Protein AF-A0A538BXH5-F1 (afdb_monomer_lite)

Structure (mmCIF, N/CA/C/O backbone):
data_AF-A0A538BXH5-F1
#
_entry.id   AF-A0A538BXH5-F1
#
loop_
_atom_site.group_PDB
_atom_site.id
_atom_site.type_symbol
_atom_site.label_atom_id
_atom_site.label_alt_id
_atom_site.label_comp_id
_atom_site.label_asym_id
_atom_site.label_entity_id
_atom_site.label_seq_id
_atom_site.pdbx_PDB_ins_code
_atom_site.Cartn_x
_atom_site.Cartn_y
_atom_site.Cartn_z
_atom_site.occupancy
_atom_site.B_iso_or_equiv
_atom_site.auth_seq_id
_atom_site.auth_comp_id
_atom_site.auth_asym_id
_atom_site.auth_atom_id
_atom_site.pdbx_PDB_model_num
ATOM 1 N N . MET A 1 1 ? 8.606 27.735 -24.042 1.00 46.09 1 MET A N 1
ATOM 2 C CA . MET A 1 1 ? 8.488 26.485 -24.813 1.00 46.09 1 MET A CA 1
ATOM 3 C C . MET A 1 1 ? 8.551 25.375 -23.782 1.00 46.09 1 MET A C 1
ATOM 5 O O . MET A 1 1 ? 9.593 25.208 -23.166 1.00 46.09 1 MET A O 1
ATOM 9 N N . ASP A 1 2 ? 7.369 24.834 -23.499 1.00 51.69 2 ASP A N 1
ATOM 10 C CA . ASP A 1 2 ? 6.985 23.741 -22.596 1.00 51.69 2 ASP A CA 1
ATOM 11 C C . ASP A 1 2 ? 7.629 23.622 -21.208 1.00 51.69 2 ASP A C 1
ATOM 13 O O . ASP A 1 2 ? 8.502 22.800 -20.942 1.00 51.69 2 ASP A O 1
ATOM 17 N N . GLU A 1 3 ? 7.060 24.392 -20.280 1.00 61.78 3 GLU A N 1
ATOM 18 C CA . GLU A 1 3 ? 7.001 24.081 -18.852 1.00 61.78 3 GLU A CA 1
ATOM 19 C C . GLU A 1 3 ? 6.010 22.918 -18.640 1.00 61.78 3 GLU A C 1
ATOM 21 O O . GLU A 1 3 ? 4.876 23.101 -18.199 1.00 61.78 3 GLU A O 1
ATOM 26 N N . LEU A 1 4 ? 6.408 21.698 -19.014 1.00 60.34 4 LEU A N 1
ATOM 27 C CA . LEU A 1 4 ? 5.678 20.495 -18.615 1.00 60.34 4 LEU A CA 1
ATOM 28 C C . LEU A 1 4 ? 5.950 20.256 -17.131 1.00 60.34 4 LEU A C 1
ATOM 30 O O . LEU A 1 4 ? 6.873 19.539 -16.749 1.00 60.34 4 LEU A O 1
ATOM 34 N N . HIS A 1 5 ? 5.130 20.908 -16.309 1.00 56.78 5 HIS A N 1
ATOM 35 C CA . HIS A 1 5 ? 4.797 20.525 -14.943 1.00 56.78 5 HIS A CA 1
ATOM 36 C C . HIS A 1 5 ? 4.862 18.992 -14.855 1.00 56.78 5 HIS A C 1
ATOM 38 O O . HIS A 1 5 ? 4.058 18.301 -15.485 1.00 56.78 5 HIS A O 1
ATOM 44 N N . THR A 1 6 ? 5.860 18.444 -14.161 1.00 60.22 6 THR A N 1
ATOM 45 C CA . THR A 1 6 ? 5.963 17.003 -13.914 1.00 60.22 6 THR A CA 1
ATOM 46 C C . THR A 1 6 ? 4.793 16.626 -13.023 1.00 60.22 6 THR A C 1
ATOM 48 O O . THR A 1 6 ? 4.896 16.695 -11.802 1.00 60.22 6 THR A O 1
ATOM 51 N N . LEU A 1 7 ? 3.646 16.339 -13.638 1.00 58.19 7 LEU A N 1
ATOM 52 C CA . LEU A 1 7 ? 2.450 15.886 -12.952 1.00 58.19 7 LEU A CA 1
ATOM 53 C C . LEU A 1 7 ? 2.868 14.727 -12.046 1.00 58.19 7 LEU A C 1
ATOM 55 O O . LEU A 1 7 ? 3.413 13.737 -12.535 1.00 58.19 7 LEU A O 1
ATOM 59 N N . ASP A 1 8 ? 2.657 14.891 -10.741 1.00 60.56 8 ASP A N 1
ATOM 60 C CA . ASP A 1 8 ? 2.894 13.881 -9.710 1.00 60.56 8 ASP A CA 1
ATOM 61 C C . ASP A 1 8 ? 2.009 12.661 -10.013 1.00 60.56 8 ASP A C 1
ATOM 63 O O . ASP A 1 8 ? 0.860 12.551 -9.578 1.00 60.56 8 ASP A O 1
ATOM 67 N N . TYR A 1 9 ? 2.503 11.769 -10.871 1.00 62.16 9 TYR A N 1
ATOM 68 C CA . TYR A 1 9 ? 1.747 10.615 -11.320 1.00 62.16 9 TYR A CA 1
ATOM 69 C C . TYR A 1 9 ? 1.859 9.522 -10.262 1.00 62.16 9 TYR A C 1
ATOM 71 O O . TYR A 1 9 ? 2.914 8.913 -10.074 1.00 62.16 9 TYR A O 1
ATOM 79 N N . VAL A 1 10 ? 0.759 9.261 -9.559 1.00 65.19 10 VAL A N 1
ATOM 80 C CA . VAL A 1 10 ? 0.680 8.122 -8.645 1.00 65.19 10 VAL A CA 1
ATOM 81 C C . VAL A 1 10 ? 0.408 6.875 -9.478 1.00 65.19 10 VAL A C 1
ATOM 83 O O . VAL A 1 10 ? -0.687 6.675 -9.998 1.00 65.19 10 VAL A O 1
ATOM 86 N N . GLU A 1 11 ? 1.426 6.031 -9.625 1.00 73.75 11 GLU A N 1
ATOM 87 C CA . GLU A 1 11 ? 1.274 4.715 -10.240 1.00 73.75 11 GLU A CA 1
ATOM 88 C C . GLU A 1 11 ? 0.390 3.831 -9.341 1.00 73.75 11 GLU A C 1
ATOM 90 O O . GLU A 1 11 ? 0.791 3.438 -8.239 1.00 73.75 11 GLU A O 1
ATOM 95 N N . PHE A 1 12 ? -0.818 3.523 -9.818 1.00 81.56 12 PHE A N 1
ATOM 96 C CA . PHE A 1 12 ? -1.698 2.537 -9.199 1.00 81.56 12 PHE A CA 1
ATOM 97 C C . PHE A 1 12 ? -1.424 1.158 -9.789 1.00 81.56 12 PHE A C 1
ATOM 99 O O . PHE A 1 12 ? -1.472 0.964 -11.004 1.00 81.56 12 PHE A O 1
ATOM 106 N N . LEU A 1 13 ? -1.174 0.186 -8.919 1.00 90.69 13 LEU A N 1
ATOM 107 C CA . LEU A 1 13 ? -0.910 -1.193 -9.301 1.00 90.69 13 LEU A CA 1
ATOM 108 C C . LEU A 1 13 ? -2.082 -2.086 -8.912 1.00 90.69 13 LEU A C 1
ATOM 110 O O . LEU A 1 13 ? -2.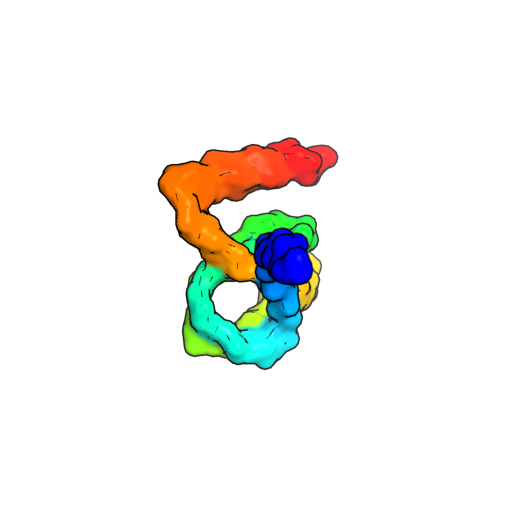747 -1.863 -7.897 1.00 90.69 13 LEU A O 1
ATOM 114 N N . ARG A 1 14 ? -2.328 -3.122 -9.715 1.00 94.06 14 ARG A N 1
ATOM 115 C CA . ARG A 1 14 ? -3.376 -4.105 -9.440 1.00 94.06 14 ARG A CA 1
ATOM 116 C C . ARG A 1 14 ? -2.798 -5.382 -8.843 1.00 94.06 14 ARG A C 1
ATOM 118 O O . ARG A 1 14 ? -1.630 -5.710 -9.038 1.00 94.06 14 ARG A O 1
ATOM 125 N N . ALA A 1 15 ? -3.640 -6.127 -8.137 1.00 96.12 15 ALA A N 1
ATOM 126 C CA . ALA A 1 15 ? -3.342 -7.498 -7.758 1.00 96.12 15 ALA A CA 1
ATOM 127 C C . ALA A 1 15 ? -2.925 -8.315 -8.998 1.00 96.12 15 ALA A C 1
ATOM 129 O O . ALA A 1 15 ? -3.479 -8.139 -10.084 1.00 96.12 15 ALA A O 1
ATOM 130 N N . GLY A 1 16 ? -1.916 -9.169 -8.833 1.00 95.88 16 GLY A N 1
ATOM 131 C CA . GLY A 1 16 ? -1.234 -9.894 -9.906 1.00 95.88 16 GLY A CA 1
ATOM 132 C C . GLY A 1 16 ? -0.063 -9.134 -10.539 1.00 95.88 16 GLY A C 1
ATOM 133 O O . GLY A 1 16 ? 0.792 -9.757 -11.160 1.00 95.88 16 GLY A O 1
ATOM 134 N N . SER A 1 17 ? 0.053 -7.810 -10.367 1.00 94.00 17 SER A N 1
ATOM 135 C CA . SER A 1 17 ? 1.221 -7.075 -10.867 1.00 94.00 17 SER A CA 1
ATOM 136 C C . SER A 1 17 ? 2.462 -7.395 -10.031 1.00 94.00 17 SER A C 1
ATOM 138 O O . SER A 1 17 ? 2.441 -7.266 -8.805 1.00 94.00 17 SER A O 1
ATOM 140 N N . TYR A 1 18 ? 3.560 -7.781 -10.686 1.00 94.62 18 TYR A N 1
ATOM 141 C CA . TYR A 1 18 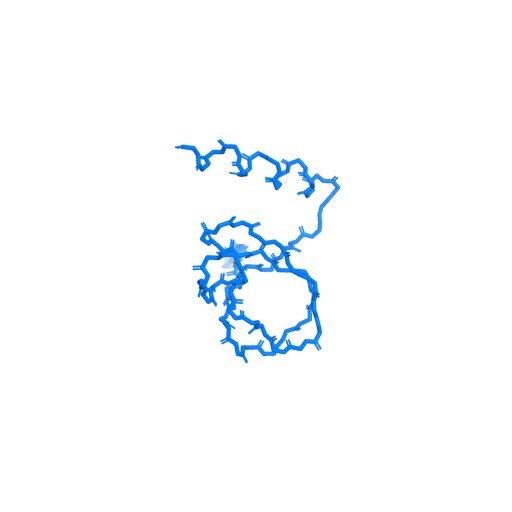? 4.850 -7.962 -10.022 1.00 94.62 18 TYR A CA 1
ATOM 142 C C . TYR A 1 18 ? 5.422 -6.606 -9.611 1.00 94.62 18 TYR A C 1
ATOM 144 O O . TYR A 1 18 ? 5.622 -5.727 -10.450 1.00 94.62 18 TYR A O 1
ATOM 152 N N . ALA A 1 19 ? 5.690 -6.430 -8.319 1.00 91.94 19 ALA A N 1
ATOM 153 C CA . ALA A 1 19 ? 6.165 -5.163 -7.792 1.00 91.94 19 ALA A CA 1
ATOM 154 C C . ALA A 1 19 ? 7.120 -5.362 -6.612 1.00 91.94 19 ALA A C 1
ATOM 156 O O . ALA A 1 19 ? 7.080 -6.361 -5.889 1.00 91.94 19 ALA A O 1
ATOM 157 N N . ARG A 1 20 ? 7.981 -4.366 -6.396 1.00 93.38 20 ARG A N 1
ATOM 158 C CA . ARG A 1 20 ? 8.885 -4.307 -5.248 1.00 93.38 20 ARG A CA 1
ATOM 159 C C . ARG A 1 20 ? 8.690 -3.011 -4.485 1.00 93.38 20 ARG A C 1
ATOM 161 O O . ARG A 1 20 ? 8.734 -1.935 -5.077 1.00 93.38 20 ARG A O 1
ATOM 168 N N . GLY A 1 21 ? 8.532 -3.121 -3.172 1.00 91.44 21 GLY A N 1
ATOM 169 C CA . GLY A 1 21 ? 8.440 -1.977 -2.272 1.00 91.44 21 GLY A CA 1
ATOM 170 C C . GLY A 1 21 ? 7.318 -2.117 -1.256 1.00 91.44 21 GLY A C 1
ATOM 171 O O . GLY A 1 21 ? 6.834 -3.217 -0.982 1.00 91.44 21 GLY A O 1
ATOM 172 N N . THR A 1 22 ? 6.934 -0.977 -0.693 1.00 91.88 22 THR A N 1
ATOM 173 C CA . THR A 1 22 ? 5.809 -0.855 0.231 1.00 91.88 22 THR A CA 1
ATOM 174 C C . THR A 1 22 ? 4.616 -0.281 -0.517 1.00 91.88 22 THR A C 1
ATOM 176 O O . THR A 1 22 ? 4.758 0.683 -1.268 1.00 91.88 22 THR A O 1
ATOM 179 N N . PHE A 1 23 ? 3.447 -0.871 -0.309 1.00 92.00 23 PHE A N 1
ATOM 180 C CA . PHE A 1 23 ? 2.213 -0.523 -1.001 1.00 92.00 23 PHE A CA 1
ATOM 181 C C . PHE A 1 23 ? 1.073 -0.382 -0.005 1.00 92.00 23 PHE A C 1
ATOM 183 O O . PHE A 1 23 ? 1.017 -1.123 0.977 1.00 92.00 23 PHE A O 1
ATOM 190 N N . GLN A 1 24 ? 0.167 0.552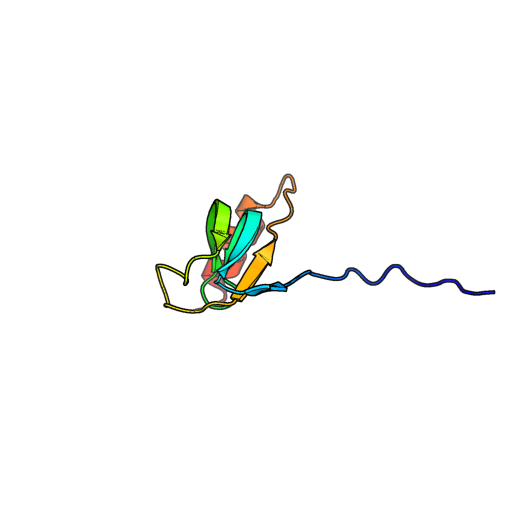 -0.270 1.00 91.56 24 GLN A N 1
ATOM 191 C CA . GLN A 1 24 ? -1.023 0.807 0.530 1.00 91.56 24 GLN A CA 1
ATOM 192 C C . GLN A 1 24 ? -2.273 0.504 -0.304 1.00 91.56 24 GLN A C 1
ATOM 194 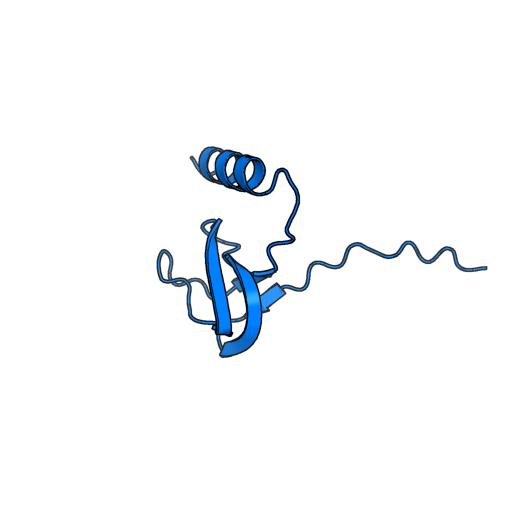O O . GLN A 1 24 ? -2.386 0.952 -1.441 1.00 91.56 24 GLN A O 1
ATOM 199 N N . CYS A 1 25 ? -3.203 -0.282 0.237 1.00 92.75 25 CYS A N 1
ATOM 200 C CA . CYS A 1 25 ? -4.485 -0.542 -0.414 1.00 92.75 25 CYS A CA 1
ATOM 201 C C . CYS A 1 25 ? -5.292 0.757 -0.467 1.00 92.75 25 CYS A C 1
ATOM 203 O O . CYS A 1 25 ? -5.479 1.408 0.565 1.00 92.75 25 CYS A O 1
ATOM 205 N N . THR A 1 26 ? -5.799 1.118 -1.643 1.00 90.56 26 THR A N 1
ATOM 206 C CA . THR A 1 26 ? -6.516 2.389 -1.838 1.00 90.56 26 THR A CA 1
ATOM 207 C C . THR A 1 26 ? -7.896 2.394 -1.181 1.00 90.56 26 THR A C 1
ATOM 209 O O . THR A 1 26 ? -8.418 3.460 -0.876 1.00 90.56 26 THR A O 1
ATOM 212 N N . ALA A 1 27 ? -8.484 1.215 -0.949 1.00 90.50 27 ALA A N 1
ATOM 213 C CA . ALA A 1 27 ? -9.820 1.079 -0.372 1.00 90.50 27 ALA A CA 1
ATOM 214 C C . ALA A 1 27 ? -9.822 1.144 1.163 1.00 90.50 27 ALA A C 1
ATOM 216 O O . ALA A 1 27 ? -10.640 1.843 1.749 1.00 90.50 27 ALA A O 1
ATOM 217 N N . CYS A 1 28 ? -8.921 0.408 1.827 1.00 88.94 28 CYS A N 1
ATOM 218 C CA . CYS A 1 28 ? -8.934 0.281 3.292 1.00 88.94 28 CYS A CA 1
ATOM 219 C C . CYS A 1 28 ? -7.639 0.742 3.976 1.00 88.94 28 CYS A C 1
ATOM 221 O O . CYS A 1 28 ? -7.492 0.590 5.187 1.00 88.94 28 CYS A O 1
ATOM 223 N N . GLY A 1 29 ? -6.650 1.222 3.218 1.00 88.62 29 GLY A N 1
ATOM 224 C CA . GLY A 1 29 ? -5.405 1.756 3.766 1.00 88.62 29 GLY A CA 1
ATOM 225 C C . GLY A 1 29 ? -4.421 0.718 4.316 1.00 88.62 29 GLY A C 1
ATOM 226 O O . GLY A 1 29 ? -3.400 1.111 4.881 1.00 88.62 29 GLY A O 1
ATOM 227 N N . ARG A 1 30 ? -4.678 -0.590 4.162 1.00 90.00 30 ARG A N 1
ATOM 228 C CA . ARG A 1 30 ? -3.765 -1.657 4.614 1.00 90.00 30 ARG A CA 1
ATOM 229 C C . ARG A 1 30 ? -2.429 -1.564 3.877 1.00 90.00 30 ARG A C 1
ATOM 231 O O . ARG A 1 30 ? -2.418 -1.513 2.653 1.00 90.00 30 ARG A O 1
ATOM 238 N N . THR A 1 31 ? -1.322 -1.632 4.611 1.00 91.50 31 THR A N 1
ATOM 239 C CA . THR A 1 31 ? 0.031 -1.588 4.037 1.00 91.50 31 THR A CA 1
ATOM 240 C C . THR A 1 31 ? 0.661 -2.977 3.955 1.00 91.50 31 THR A C 1
ATOM 242 O O . THR A 1 31 ? 0.532 -3.776 4.887 1.00 91.50 31 THR A O 1
ATOM 245 N N . VAL A 1 32 ? 1.364 -3.260 2.856 1.00 91.88 32 VAL A N 1
ATOM 246 C CA . VAL A 1 32 ? 2.167 -4.476 2.652 1.00 91.88 32 VAL A CA 1
ATOM 247 C C . VAL A 1 32 ? 3.541 -4.122 2.084 1.00 91.88 32 VAL A C 1
ATOM 249 O O . VAL A 1 32 ? 3.665 -3.187 1.298 1.00 91.88 32 VAL A O 1
ATOM 252 N N . THR A 1 33 ? 4.572 -4.886 2.445 1.00 93.56 33 THR A N 1
ATOM 253 C CA . THR A 1 33 ? 5.908 -4.796 1.836 1.00 93.56 33 THR A CA 1
ATOM 254 C C . THR A 1 33 ? 6.224 -6.122 1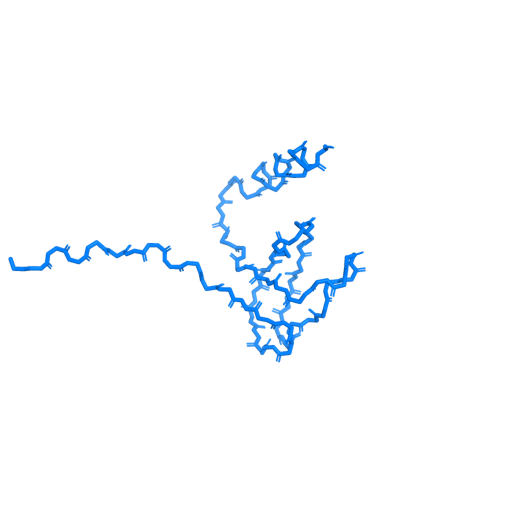.164 1.00 93.56 33 THR A C 1
ATOM 256 O O . THR A 1 33 ? 6.149 -7.173 1.800 1.00 93.56 33 THR A O 1
ATOM 259 N N . LEU A 1 34 ? 6.537 -6.086 -0.130 1.00 93.25 3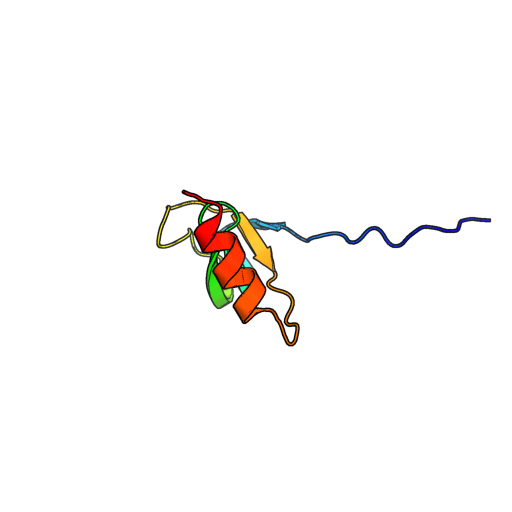4 LEU A N 1
ATOM 260 C CA . LEU A 1 34 ? 6.770 -7.290 -0.926 1.00 93.25 34 LEU A CA 1
ATOM 261 C C . LEU A 1 34 ? 7.747 -7.053 -2.083 1.00 93.25 34 LEU A C 1
ATOM 263 O O . LEU A 1 34 ? 8.085 -5.920 -2.418 1.00 93.25 34 LEU A O 1
ATOM 267 N N . ASN A 1 35 ? 8.222 -8.156 -2.658 1.00 95.31 35 ASN A N 1
ATOM 268 C CA . ASN A 1 35 ? 9.064 -8.220 -3.855 1.00 95.31 35 ASN A CA 1
ATOM 269 C C . ASN A 1 35 ? 8.561 -9.351 -4.768 1.00 95.31 35 ASN A C 1
ATOM 271 O O . ASN A 1 35 ? 9.299 -10.276 -5.094 1.00 95.31 35 ASN A O 1
ATOM 275 N N . ARG A 1 36 ? 7.255 -9.359 -5.024 1.00 94.75 36 ARG A N 1
ATOM 276 C CA . ARG A 1 36 ? 6.551 -10.405 -5.772 1.00 94.75 36 ARG A CA 1
ATOM 277 C C . ARG A 1 36 ? 5.272 -9.824 -6.372 1.00 94.75 36 ARG A C 1
ATOM 279 O O . ARG A 1 36 ? 5.087 -8.611 -6.378 1.00 94.75 36 ARG A O 1
ATOM 286 N N . GLU A 1 37 ? 4.382 -10.677 -6.852 1.00 96.62 37 GLU A N 1
ATOM 287 C CA . GLU A 1 37 ? 3.046 -10.266 -7.278 1.00 96.62 37 GLU A CA 1
ATOM 288 C C . GLU A 1 37 ? 2.239 -9.667 -6.118 1.00 96.62 37 GLU A C 1
ATOM 290 O O . GLU A 1 37 ? 2.241 -10.186 -4.993 1.00 96.62 37 GLU A O 1
ATOM 295 N N . LEU A 1 38 ? 1.546 -8.562 -6.396 1.00 95.94 38 LEU A N 1
ATOM 296 C CA . LEU A 1 38 ? 0.621 -7.941 -5.457 1.00 95.94 38 LEU A CA 1
ATOM 297 C C . LEU A 1 38 ? -0.563 -8.883 -5.195 1.00 95.94 38 LEU A C 1
ATOM 299 O O . LEU A 1 38 ? -1.212 -9.323 -6.144 1.00 95.94 38 LEU A O 1
ATOM 303 N N . PRO A 1 39 ? -0.886 -9.197 -3.932 1.00 96.31 39 PRO A N 1
ATOM 304 C CA . PRO A 1 39 ? -2.059 -9.997 -3.618 1.00 96.31 39 PRO A CA 1
ATOM 305 C C . PRO A 1 39 ? -3.333 -9.144 -3.698 1.00 96.31 39 PRO A C 1
ATOM 307 O O . PRO A 1 39 ? -3.281 -7.913 -3.743 1.00 96.31 39 PRO A O 1
ATOM 310 N N . LEU A 1 40 ? -4.495 -9.793 -3.624 1.00 97.50 40 LEU A N 1
ATOM 311 C CA . LEU A 1 40 ? -5.695 -9.105 -3.146 1.00 97.50 40 LEU A CA 1
ATOM 312 C C . LEU A 1 40 ? -5.463 -8.619 -1.709 1.00 97.50 40 LEU A C 1
ATOM 314 O O . LEU A 1 40 ? -4.706 -9.229 -0.945 1.00 97.50 40 LEU A O 1
ATOM 318 N N . CYS A 1 41 ? -6.108 -7.520 -1.333 1.00 96.00 41 CYS A N 1
ATOM 319 C CA . CYS A 1 41 ? -5.996 -6.973 0.007 1.00 96.00 41 CYS A CA 1
ATOM 320 C C . CYS A 1 41 ? -6.510 -7.997 1.028 1.00 96.00 41 CYS A C 1
ATOM 322 O O . CYS A 1 41 ? -7.690 -8.344 1.000 1.00 96.00 41 CYS A O 1
ATOM 324 N N . PRO A 1 42 ? -5.677 -8.449 1.982 1.00 93.56 42 PRO A N 1
ATOM 325 C CA . PRO A 1 42 ? -6.086 -9.467 2.949 1.00 93.56 42 PRO A CA 1
ATOM 326 C C . PRO A 1 42 ? -7.117 -8.953 3.965 1.00 93.56 42 PRO A C 1
ATOM 328 O O . PRO A 1 42 ? -7.626 -9.737 4.757 1.00 93.56 42 PRO A O 1
ATOM 331 N N . THR A 1 43 ? -7.389 -7.643 3.987 1.00 94.00 43 THR A N 1
ATOM 332 C CA . THR A 1 43 ? -8.386 -7.032 4.873 1.00 94.00 43 THR A CA 1
ATOM 333 C C . THR A 1 43 ? -9.741 -6.870 4.184 1.00 94.00 43 THR A C 1
ATOM 335 O O . THR A 1 43 ? -10.742 -7.297 4.744 1.00 94.00 43 THR A O 1
ATOM 338 N N . CYS A 1 44 ? -9.796 -6.255 2.997 1.00 95.12 44 CYS A N 1
ATOM 339 C CA . CYS A 1 44 ? -11.063 -5.920 2.327 1.00 95.12 44 CYS A CA 1
ATOM 340 C C . CYS A 1 44 ? -11.307 -6.664 1.006 1.00 95.12 44 CYS A C 1
ATOM 342 O O . CYS A 1 44 ? -12.370 -6.508 0.416 1.00 95.12 44 CYS A O 1
ATOM 344 N N . GLY A 1 45 ? -10.338 -7.438 0.512 1.00 95.62 45 GLY A N 1
ATOM 345 C CA . GLY A 1 45 ? -10.424 -8.141 -0.770 1.00 95.62 45 GLY A CA 1
ATOM 346 C C . GLY A 1 45 ? -10.193 -7.270 -2.010 1.00 95.62 45 GLY A C 1
ATOM 347 O O . GLY A 1 45 ? -10.124 -7.816 -3.107 1.00 95.62 45 GLY A O 1
ATOM 348 N N . ASP A 1 46 ? -10.035 -5.950 -1.864 1.00 95.25 46 ASP A N 1
ATOM 349 C CA . ASP A 1 46 ? -9.781 -5.051 -2.994 1.00 95.25 46 ASP A CA 1
ATOM 350 C C . ASP A 1 46 ? -8.423 -5.333 -3.664 1.00 95.25 46 ASP A C 1
ATOM 352 O O . ASP A 1 46 ? -7.481 -5.813 -3.029 1.00 95.25 46 ASP A O 1
ATOM 356 N N . GLY A 1 47 ? -8.322 -5.058 -4.962 1.00 94.75 47 GLY A N 1
ATOM 357 C CA . GLY A 1 47 ? -7.142 -5.359 -5.767 1.00 94.75 47 GLY A CA 1
ATOM 358 C C . GLY A 1 47 ? -6.284 -4.150 -6.119 1.00 94.75 47 GLY A C 1
ATOM 359 O O . GLY A 1 47 ? -5.328 -4.335 -6.865 1.00 94.75 47 GLY A O 1
ATOM 360 N N . LEU A 1 48 ? -6.616 -2.939 -5.666 1.00 94.94 48 LEU A N 1
ATOM 361 C CA . LEU A 1 48 ? -5.915 -1.718 -6.055 1.00 94.94 48 LEU A CA 1
ATOM 362 C C . LEU A 1 48 ? -4.956 -1.233 -4.961 1.00 94.94 48 LEU A C 1
ATOM 364 O O . LEU A 1 48 ? -5.303 -1.094 -3.782 1.00 94.94 48 LEU A O 1
ATOM 368 N N . TRP A 1 49 ? -3.725 -0.960 -5.381 1.00 94.12 49 TRP A N 1
ATOM 369 C CA . TRP A 1 49 ? -2.612 -0.591 -4.519 1.00 94.12 49 TRP A CA 1
ATOM 370 C C . TRP A 1 49 ? -1.938 0.683 -5.025 1.00 94.12 49 TRP A C 1
ATOM 372 O O . TRP A 1 49 ? -1.682 0.822 -6.218 1.00 94.12 49 TRP A O 1
ATOM 382 N N . GLU A 1 50 ? -1.585 1.588 -4.117 1.00 91.69 50 GLU A N 1
ATOM 383 C CA . GLU A 1 50 ? -0.687 2.714 -4.393 1.00 91.69 50 GLU A CA 1
ATOM 384 C C . GLU A 1 50 ? 0.696 2.445 -3.787 1.00 91.69 50 GLU A C 1
ATOM 386 O O . GLU A 1 50 ? 0.812 1.847 -2.711 1.00 91.69 50 GLU A O 1
ATOM 391 N N . ARG A 1 51 ? 1.772 2.870 -4.460 1.00 89.31 51 ARG A N 1
ATOM 392 C CA . ARG A 1 51 ? 3.123 2.773 -3.889 1.00 89.31 51 ARG A CA 1
ATOM 393 C C . ARG A 1 51 ? 3.236 3.739 -2.707 1.00 89.31 51 ARG A C 1
ATOM 395 O O . ARG A 1 51 ? 3.065 4.948 -2.851 1.00 89.31 51 ARG A O 1
ATOM 402 N N . ALA A 1 52 ? 3.558 3.210 -1.531 1.00 84.50 52 ALA A N 1
ATOM 403 C CA . ALA A 1 52 ? 3.786 4.020 -0.347 1.00 84.50 52 ALA A CA 1
ATOM 404 C C . ALA A 1 52 ? 5.158 4.690 -0.465 1.00 84.50 52 ALA A C 1
ATOM 406 O O . ALA A 1 52 ? 6.200 4.069 -0.249 1.00 84.50 52 ALA A O 1
ATOM 407 N N . GLN A 1 53 ? 5.152 5.967 -0.828 1.00 76.56 53 GLN A N 1
ATOM 408 C CA . GLN A 1 53 ? 6.348 6.799 -0.781 1.00 76.56 53 GLN A CA 1
ATOM 409 C C . GLN A 1 53 ? 6.767 6.996 0.679 1.00 76.56 53 GLN A C 1
ATOM 411 O O . GLN A 1 53 ? 5.971 7.429 1.522 1.00 76.56 53 GLN A O 1
ATOM 416 N N . TRP A 1 54 ? 8.013 6.629 0.976 1.00 71.12 54 TRP A N 1
ATOM 417 C CA . TRP A 1 54 ? 8.601 6.852 2.286 1.00 71.12 54 TRP A CA 1
ATOM 418 C C . TRP A 1 54 ? 8.903 8.340 2.450 1.00 71.12 54 TRP A C 1
ATOM 420 O O . TRP A 1 54 ? 9.614 8.937 1.645 1.00 71.12 54 TRP A O 1
ATOM 430 N N . THR A 1 55 ? 8.358 8.925 3.505 1.00 71.31 55 THR A N 1
ATOM 431 C CA . THR A 1 55 ? 8.684 10.255 4.001 1.00 71.31 55 THR A CA 1
ATOM 432 C C . THR A 1 55 ? 8.871 10.143 5.517 1.00 71.31 55 THR A C 1
ATOM 434 O O . THR A 1 55 ? 8.332 9.214 6.131 1.00 71.31 55 THR A O 1
ATOM 437 N N . PRO A 1 56 ? 9.591 11.074 6.168 1.00 71.94 56 PRO A N 1
ATOM 438 C CA . PRO A 1 56 ? 9.736 11.061 7.627 1.00 71.94 56 PRO A CA 1
ATOM 439 C C . PRO A 1 56 ? 8.391 11.081 8.379 1.00 71.94 56 PRO A C 1
ATOM 441 O O . PRO A 1 56 ? 8.349 10.676 9.532 1.00 71.94 56 PRO A O 1
ATOM 444 N N . PHE A 1 57 ? 7.299 11.471 7.707 1.00 79.00 57 PHE A N 1
ATOM 445 C CA . PHE A 1 57 ? 5.941 11.544 8.255 1.00 79.00 57 PHE A CA 1
ATOM 446 C C . PHE A 1 57 ? 4.976 10.486 7.682 1.00 79.00 57 PHE A C 1
ATOM 448 O O . PHE A 1 57 ? 3.750 10.648 7.723 1.00 79.00 57 PHE A O 1
ATOM 455 N N . SER A 1 58 ? 5.483 9.403 7.077 1.00 75.00 58 SER A N 1
ATOM 456 C CA . SER A 1 58 ? 4.628 8.341 6.520 1.00 75.00 58 SER A CA 1
ATOM 457 C C . SER A 1 58 ? 3.738 7.686 7.585 1.00 75.00 58 SER A C 1
ATOM 459 O O . SER A 1 58 ? 2.613 7.291 7.274 1.00 75.00 58 SER A O 1
ATOM 461 N N . ALA A 1 59 ? 4.214 7.597 8.832 1.00 74.06 59 ALA A N 1
ATOM 462 C CA . ALA A 1 59 ? 3.461 7.026 9.946 1.00 74.06 59 ALA A CA 1
ATOM 463 C C . ALA A 1 59 ? 2.281 7.921 10.361 1.00 74.06 59 ALA A C 1
ATOM 465 O O . ALA A 1 59 ? 1.159 7.419 10.474 1.00 74.06 59 ALA A O 1
ATOM 466 N N . GLU A 1 60 ? 2.483 9.238 10.514 1.00 80.75 60 GLU A N 1
ATOM 467 C CA . GLU A 1 60 ? 1.376 10.153 10.825 1.00 80.75 60 GLU A CA 1
ATOM 468 C C . GLU A 1 60 ? 0.347 10.211 9.694 1.00 80.75 60 GLU A C 1
ATOM 470 O O . GLU A 1 60 ? -0.856 10.186 9.962 1.00 80.75 60 GLU A O 1
ATOM 475 N N . ARG A 1 61 ? 0.790 10.219 8.427 1.00 75.50 61 ARG A N 1
ATOM 476 C CA . ARG A 1 61 ? -0.124 10.177 7.270 1.00 75.50 61 ARG A CA 1
ATOM 477 C C . ARG A 1 61 ? -0.999 8.925 7.274 1.00 75.50 61 ARG A C 1
ATOM 479 O O . ARG A 1 61 ? -2.199 9.025 7.013 1.00 75.50 61 ARG A O 1
ATOM 486 N N . ALA A 1 62 ? -0.421 7.761 7.577 1.00 73.06 62 ALA A N 1
ATOM 487 C CA . ALA A 1 62 ? -1.173 6.515 7.693 1.00 73.06 62 ALA A CA 1
ATOM 488 C C . ALA A 1 62 ? -2.191 6.580 8.844 1.00 73.06 62 ALA A C 1
ATOM 490 O O . ALA A 1 62 ? -3.354 6.232 8.652 1.00 73.06 62 ALA A O 1
ATOM 491 N N . ALA A 1 63 ? -1.784 7.089 10.011 1.00 76.06 63 ALA A N 1
ATOM 492 C CA . ALA A 1 63 ? -2.662 7.224 11.172 1.00 76.06 63 ALA A CA 1
ATOM 493 C C . ALA A 1 63 ? -3.830 8.197 10.933 1.00 76.06 63 ALA A C 1
ATOM 495 O O . ALA A 1 63 ? -4.954 7.908 11.345 1.00 76.06 63 ALA A O 1
ATOM 496 N N . LEU A 1 64 ? -3.592 9.328 10.259 1.00 77.69 64 LEU A N 1
ATOM 497 C CA . LEU A 1 64 ? -4.640 10.291 9.911 1.00 77.69 64 LEU A CA 1
ATOM 498 C C . LEU A 1 64 ? -5.658 9.687 8.938 1.00 77.69 64 LEU A C 1
ATOM 500 O O . LEU A 1 64 ? -6.859 9.812 9.162 1.00 77.69 64 LEU A O 1
ATOM 504 N N . ARG A 1 65 ? -5.189 8.998 7.890 1.00 72.00 65 ARG A N 1
ATOM 505 C CA . ARG A 1 65 ? -6.071 8.338 6.914 1.00 72.00 65 ARG A CA 1
ATOM 506 C C . ARG A 1 65 ? -7.007 7.338 7.581 1.00 72.00 65 ARG A C 1
ATOM 508 O O . ARG A 1 65 ? -8.206 7.410 7.347 1.00 72.00 65 ARG A O 1
ATOM 515 N N . SER A 1 66 ? -6.489 6.496 8.474 1.00 68.50 66 SER A N 1
ATOM 516 C CA . SER A 1 66 ? -7.310 5.529 9.214 1.00 68.50 66 SER A CA 1
ATOM 517 C C . SER A 1 66 ? -8.433 6.179 10.032 1.00 68.50 66 SER A C 1
ATOM 519 O O . SER A 1 66 ? -9.474 5.559 10.225 1.00 68.50 66 SER A O 1
ATOM 521 N N . ARG A 1 67 ? -8.246 7.420 10.509 1.00 76.50 67 ARG A N 1
ATOM 522 C CA . ARG A 1 67 ? -9.246 8.155 11.308 1.00 76.50 67 ARG A CA 1
ATOM 523 C C . ARG A 1 67 ? -10.353 8.790 10.465 1.00 76.50 67 ARG A C 1
ATOM 525 O O . ARG A 1 67 ? -11.446 8.995 10.977 1.00 76.50 67 ARG A O 1
ATOM 532 N N . LEU A 1 68 ? -10.071 9.112 9.203 1.00 69.25 68 LEU A N 1
ATOM 533 C CA . LEU A 1 68 ? -11.018 9.771 8.295 1.00 69.25 68 LEU A CA 1
ATOM 534 C C . LEU A 1 68 ? -12.021 8.800 7.652 1.00 69.25 68 LEU A C 1
ATOM 536 O O . LEU A 1 68 ? -13.005 9.241 7.076 1.00 69.25 68 LEU A O 1
ATOM 540 N N . THR A 1 69 ? -11.787 7.493 7.760 1.00 59.69 69 THR A N 1
ATOM 541 C CA . THR A 1 69 ? -12.674 6.416 7.281 1.00 59.69 69 THR A CA 1
ATOM 542 C C . THR A 1 69 ? -13.723 5.968 8.317 1.00 59.69 69 THR A C 1
ATOM 544 O O . THR A 1 69 ? -14.125 4.806 8.304 1.00 59.69 69 THR A O 1
ATOM 547 N N . THR A 1 70 ? -14.145 6.863 9.221 1.00 48.81 70 THR A N 1
ATOM 548 C CA . THR A 1 70 ? -15.271 6.629 10.156 1.00 48.81 70 THR A CA 1
ATOM 549 C C . THR A 1 70 ? -16.571 7.113 9.533 1.00 48.81 70 THR A C 1
ATOM 551 O O . THR A 1 70 ? -17.580 6.385 9.648 1.00 48.81 70 THR A O 1
#

Foldseek 3Di:
DDPPPPPPDFDKDFAQDQDAAWKAAPPQRDIDGDRGGHHQDPPPRGTIITHQDDDPCSVVVSVVVNVVVD

Radius of gyration: 13.89 Å; chains: 1; bounding box: 25×37×36 Å

Secondary structure (DSSP, 8-state):
-----------EEETT-EEEEEEEETTT--EEEEEEEPPPPTTT---EEEE----TTHHHHHHHHHHHT-

Sequence (70 aa):
MDELHTLDYVEFLRAGSYARGTFQCTACGRTVTLNRELPLCPTCGDGLWERAQWTPFSAERAALRSRLTT

pLDDT: mean 82.28, std 14.1, range [46.09, 97.5]